Protein AF-A0A1Y5PCB4-F1 (afdb_monomer_lite)

pLDDT: mean 72.16, std 19.21, range [45.09, 93.19]

Secondary structure (DSSP, 8-state):
-EEEEE-SSEEETTEEE-S--SSPEEE-HHHHHHHHHTTSEEESS---S-SSTTTTTTTTS------------------------

Radius of gyration: 31.52 Å; chains: 1; bounding box: 84×19×68 Å

Sequence (85 aa):
MGWYNVVKPCVVGQLHYARPTEQPITVDDEVAAPLVEDGSLTPYPAQTATADALVELVNADLVTPEPEQADKPVPHPRGRRRAEG

Organism: NCBI:txid171292

Structure (mmCIF, N/CA/C/O backbone):
data_AF-A0A1Y5PCB4-F1
#
_entry.id   AF-A0A1Y5PCB4-F1
#
loop_
_atom_site.group_PDB
_atom_site.id
_atom_site.type_symbol
_atom_site.label_atom_id
_atom_site.label_alt_id
_atom_site.label_comp_id
_atom_site.label_asym_id
_atom_site.label_entity_id
_atom_site.label_seq_id
_atom_site.pdbx_PDB_ins_code
_atom_site.Cartn_x
_atom_site.Cartn_y
_atom_site.Cartn_z
_atom_site.occupancy
_atom_site.B_iso_or_equiv
_atom_site.auth_seq_id
_atom_site.auth_comp_id
_atom_site.auth_asym_id
_atom_site.auth_atom_id
_atom_site.pdbx_PDB_model_num
ATOM 1 N N . MET A 1 1 ? 3.139 7.096 8.290 1.00 85.12 1 MET A N 1
ATOM 2 C CA . MET A 1 1 ? 1.934 7.456 7.508 1.00 85.12 1 MET A CA 1
ATOM 3 C C . MET A 1 1 ? 2.296 7.766 6.054 1.00 85.12 1 MET A C 1
ATOM 5 O O . MET A 1 1 ? 2.897 8.805 5.792 1.00 85.12 1 MET A O 1
ATOM 9 N N . GLY A 1 2 ? 1.880 6.902 5.123 1.00 90.25 2 GLY A N 1
ATOM 10 C CA . GLY A 1 2 ? 2.066 7.014 3.672 1.00 90.25 2 GLY A CA 1
ATOM 11 C C . GLY A 1 2 ? 0.760 6.822 2.887 1.00 90.25 2 GLY A C 1
ATOM 12 O O . GLY A 1 2 ? -0.288 6.512 3.458 1.00 90.25 2 GLY A O 1
ATOM 13 N N . TRP A 1 3 ? 0.812 7.038 1.571 1.00 93.12 3 TRP A N 1
ATOM 14 C CA . TRP A 1 3 ? -0.327 6.843 0.668 1.00 93.12 3 TRP A CA 1
ATOM 15 C C . TRP A 1 3 ? -0.230 5.486 -0.018 1.00 93.12 3 TRP A C 1
ATOM 17 O O . TRP A 1 3 ? 0.812 5.155 -0.575 1.00 93.12 3 TRP A O 1
ATOM 27 N N . TYR A 1 4 ? -1.318 4.721 -0.008 1.00 92.62 4 TYR A N 1
ATOM 28 C CA . TYR A 1 4 ? -1.357 3.365 -0.544 1.00 92.62 4 TYR A CA 1
ATOM 29 C C . TYR A 1 4 ? -2.638 3.118 -1.338 1.00 92.62 4 TYR A C 1
ATOM 31 O O . TYR A 1 4 ? -3.692 3.659 -1.023 1.00 92.62 4 TYR A O 1
ATOM 39 N N . ASN A 1 5 ? -2.560 2.268 -2.355 1.00 92.81 5 ASN A N 1
ATOM 40 C CA . ASN A 1 5 ? -3.706 1.769 -3.100 1.00 92.81 5 ASN A CA 1
ATOM 41 C C . ASN A 1 5 ? -3.993 0.326 -2.707 1.00 92.81 5 ASN A C 1
ATOM 43 O O . ASN A 1 5 ? -3.091 -0.517 -2.700 1.00 92.81 5 ASN A O 1
ATOM 47 N N . VAL A 1 6 ? -5.262 0.036 -2.434 1.00 92.50 6 VAL A N 1
ATOM 48 C CA . VAL A 1 6 ? -5.732 -1.329 -2.210 1.00 92.50 6 VAL A CA 1
ATOM 49 C C . VAL A 1 6 ? -5.906 -2.010 -3.558 1.00 92.50 6 VAL A C 1
ATOM 51 O O . VAL A 1 6 ? -6.665 -1.530 -4.397 1.00 92.50 6 VAL A O 1
ATOM 54 N N . VAL A 1 7 ? -5.213 -3.129 -3.761 1.00 91.06 7 VAL A N 1
ATOM 55 C CA . VAL A 1 7 ? -5.262 -3.902 -5.016 1.00 91.06 7 VAL A CA 1
ATOM 56 C C . VAL A 1 7 ? -6.090 -5.172 -4.848 1.00 91.06 7 VAL A C 1
ATOM 58 O O . VAL A 1 7 ? -6.780 -5.594 -5.775 1.00 91.06 7 VAL A O 1
ATOM 61 N N . LYS A 1 8 ? -6.063 -5.769 -3.654 1.00 91.12 8 LYS A N 1
ATOM 62 C CA . LYS A 1 8 ? -6.834 -6.966 -3.305 1.00 91.12 8 LYS A CA 1
ATOM 63 C C . LYS A 1 8 ? -7.702 -6.704 -2.077 1.00 91.12 8 LYS A C 1
ATOM 65 O O . LYS A 1 8 ? -7.382 -5.808 -1.302 1.00 91.12 8 LYS A O 1
ATOM 70 N N . PRO A 1 9 ? -8.773 -7.488 -1.870 1.00 91.94 9 PRO A N 1
ATOM 71 C CA . PRO A 1 9 ? -9.558 -7.392 -0.653 1.00 91.94 9 PRO A CA 1
ATOM 72 C C . PRO A 1 9 ? -8.691 -7.646 0.586 1.00 91.94 9 PRO A C 1
ATOM 74 O O . PRO A 1 9 ? -8.117 -8.725 0.720 1.00 91.94 9 PRO A O 1
ATOM 77 N N . CYS A 1 10 ? -8.580 -6.664 1.476 1.00 89.50 10 CYS A N 1
ATOM 78 C CA . CYS A 1 10 ? -7.742 -6.750 2.668 1.00 89.50 10 CYS A CA 1
ATOM 79 C C . CYS A 1 10 ? -8.298 -5.892 3.809 1.00 89.50 10 CYS A C 1
ATOM 81 O O . CYS A 1 10 ? -9.181 -5.049 3.623 1.00 89.50 10 CYS A O 1
ATOM 83 N N . VAL A 1 11 ? -7.794 -6.121 5.019 1.00 91.75 11 VAL A N 1
ATOM 84 C CA . VAL A 1 11 ? -8.124 -5.310 6.193 1.00 91.75 11 VAL A CA 1
ATOM 85 C C . VAL A 1 11 ? -6.930 -4.425 6.511 1.00 91.75 11 VAL A C 1
ATOM 87 O O . VAL A 1 11 ? -5.831 -4.923 6.734 1.00 91.75 11 VAL A O 1
ATOM 90 N N . VAL A 1 12 ? -7.153 -3.114 6.549 1.00 89.31 12 VAL A N 1
ATOM 91 C CA . VAL A 1 12 ? -6.135 -2.126 6.905 1.00 89.31 12 VAL A CA 1
ATOM 92 C C . VAL A 1 12 ? -6.524 -1.503 8.239 1.00 89.31 12 VAL A C 1
ATOM 94 O O . VAL A 1 12 ? -7.511 -0.768 8.335 1.00 89.31 12 VAL A O 1
ATOM 97 N N . GLY A 1 13 ? -5.770 -1.820 9.292 1.00 86.38 13 GLY A N 1
ATOM 98 C CA . GLY A 1 13 ? -6.122 -1.428 10.656 1.00 86.38 13 GLY A CA 1
ATOM 99 C C . GLY A 1 13 ? -7.478 -2.012 11.070 1.00 86.38 13 GLY A C 1
ATOM 100 O O . GLY A 1 13 ? -7.579 -3.199 11.358 1.00 86.38 13 GLY A O 1
ATOM 101 N N . GLN A 1 14 ? -8.523 -1.179 11.093 1.00 86.62 14 GLN A N 1
ATOM 102 C CA . GLN A 1 14 ? -9.901 -1.579 11.434 1.00 86.62 14 GLN A CA 1
ATOM 103 C C . GLN A 1 14 ? -10.873 -1.508 10.243 1.00 86.62 14 GLN A C 1
ATOM 105 O O . GLN A 1 14 ? -12.063 -1.780 10.397 1.00 86.62 14 GLN A O 1
ATOM 110 N N . LEU A 1 15 ? -10.393 -1.121 9.059 1.00 88.81 15 LEU A N 1
ATOM 111 C CA . LEU A 1 15 ? -11.220 -0.955 7.867 1.00 88.81 15 LEU A CA 1
ATOM 112 C C . LEU A 1 15 ? -11.059 -2.160 6.944 1.00 88.81 15 LEU A C 1
ATOM 114 O O . LEU A 1 15 ? -9.948 -2.504 6.549 1.00 88.81 15 LEU A O 1
ATOM 118 N N . HIS A 1 16 ? -12.176 -2.786 6.579 1.00 93.19 16 HIS A N 1
ATOM 119 C CA . HIS A 1 16 ? -12.202 -3.881 5.616 1.00 93.19 16 HIS A CA 1
ATOM 120 C C . HIS A 1 16 ? -12.490 -3.343 4.214 1.00 93.19 16 HIS A C 1
ATOM 122 O O . HIS A 1 16 ? -13.587 -2.859 3.929 1.00 93.19 16 HIS A O 1
ATOM 128 N N . TYR A 1 17 ? -11.507 -3.464 3.329 1.00 90.06 17 TYR A N 1
ATOM 129 C CA . TYR A 1 17 ? -11.635 -3.125 1.923 1.00 90.06 17 TYR A CA 1
ATOM 130 C C . TYR A 1 17 ? -11.973 -4.389 1.146 1.00 90.06 17 TYR A C 1
ATOM 132 O O . TYR A 1 17 ? -11.125 -5.245 0.938 1.00 90.06 17 TYR A O 1
ATOM 140 N N . ALA A 1 18 ? -13.224 -4.516 0.709 1.00 90.62 18 ALA A N 1
ATOM 141 C CA . ALA A 1 18 ? -13.671 -5.657 -0.095 1.00 90.62 18 ALA A CA 1
ATOM 142 C C . ALA A 1 18 ? -13.390 -5.487 -1.601 1.00 90.62 18 ALA A C 1
ATOM 144 O O . ALA A 1 18 ? -13.618 -6.404 -2.389 1.00 90.62 18 ALA A O 1
ATOM 145 N N . ARG A 1 19 ? -12.964 -4.291 -2.020 1.00 88.69 19 ARG A N 1
ATOM 146 C CA . ARG A 1 19 ? -12.706 -3.921 -3.414 1.00 88.69 19 ARG A CA 1
ATOM 147 C C . ARG A 1 19 ? -11.465 -3.032 -3.503 1.00 88.69 19 ARG A C 1
ATOM 149 O O . ARG A 1 19 ? -11.169 -2.346 -2.522 1.00 88.69 19 ARG A O 1
ATOM 156 N N . PRO A 1 20 ? -10.791 -3.008 -4.666 1.00 87.88 20 PRO A N 1
ATOM 157 C CA . PRO A 1 20 ? -9.727 -2.051 -4.925 1.00 87.88 20 PRO A CA 1
ATOM 158 C C . PRO A 1 20 ? -10.224 -0.616 -4.753 1.00 87.88 20 PRO A C 1
ATOM 160 O O . PRO A 1 20 ? -11.367 -0.309 -5.107 1.00 87.88 20 PRO A O 1
ATOM 163 N N . THR A 1 21 ? -9.382 0.258 -4.210 1.00 85.12 21 THR A N 1
ATOM 164 C CA . THR A 1 21 ? -9.727 1.671 -4.033 1.00 85.12 21 THR A CA 1
ATOM 165 C C . THR A 1 21 ? -9.436 2.452 -5.313 1.00 85.12 21 THR A C 1
ATOM 167 O O . THR A 1 21 ? -8.375 2.304 -5.910 1.00 85.12 21 THR A O 1
ATOM 170 N N . GLU A 1 22 ? -10.366 3.314 -5.737 1.00 86.12 22 GLU A N 1
ATOM 171 C CA . GLU A 1 22 ? -10.154 4.218 -6.886 1.00 86.12 22 GLU A CA 1
ATOM 172 C C . GLU A 1 22 ? -9.258 5.416 -6.531 1.00 86.12 22 GLU A C 1
ATOM 174 O O . GLU A 1 22 ? -8.707 6.075 -7.411 1.00 86.12 22 GLU A O 1
ATOM 179 N N . GLN A 1 23 ? -9.122 5.703 -5.235 1.00 88.62 23 GLN A N 1
ATOM 180 C CA . GLN A 1 23 ? -8.286 6.769 -4.694 1.00 88.62 23 GLN A CA 1
ATOM 181 C C . GLN A 1 23 ? -7.324 6.198 -3.644 1.00 88.62 23 GLN A C 1
ATOM 183 O O . GLN A 1 23 ? -7.686 5.246 -2.942 1.00 88.62 23 GLN A O 1
ATOM 188 N N . PRO A 1 24 ? -6.116 6.769 -3.515 1.00 90.75 2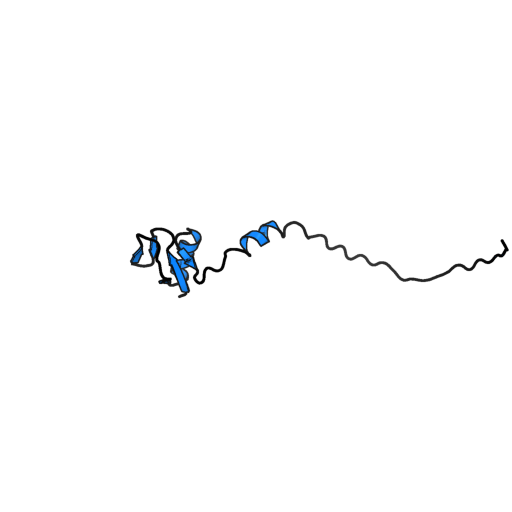4 PRO A N 1
ATOM 189 C CA . PRO A 1 24 ? -5.157 6.337 -2.513 1.00 90.75 24 PRO A CA 1
ATOM 190 C C . PRO A 1 24 ? -5.661 6.639 -1.100 1.00 90.75 24 PRO A C 1
ATOM 192 O O . PRO A 1 24 ? -6.241 7.693 -0.832 1.00 90.75 24 PRO A O 1
ATOM 195 N N . ILE A 1 25 ? -5.401 5.710 -0.187 1.00 91.31 25 ILE A N 1
ATOM 196 C CA . ILE A 1 25 ? -5.726 5.813 1.234 1.00 91.31 25 ILE A CA 1
ATOM 197 C C . ILE A 1 25 ? -4.479 6.172 2.039 1.00 91.31 25 ILE A C 1
ATOM 199 O O . ILE A 1 25 ? -3.369 5.753 1.709 1.00 91.31 25 ILE A O 1
ATOM 203 N N . THR A 1 26 ? -4.656 6.942 3.110 1.00 93.06 26 THR A N 1
ATOM 204 C CA . THR A 1 26 ? -3.579 7.218 4.065 1.00 93.06 26 THR A CA 1
ATOM 205 C C . THR A 1 26 ? -3.530 6.108 5.104 1.00 93.06 26 THR A C 1
ATOM 207 O O . THR A 1 26 ? -4.524 5.848 5.784 1.00 93.06 26 THR A O 1
ATOM 210 N N . VAL A 1 27 ? -2.381 5.455 5.232 1.00 90.69 27 VAL A N 1
ATOM 211 C CA . VAL A 1 27 ? -2.165 4.324 6.142 1.00 90.69 27 VAL A CA 1
ATOM 212 C C . VAL A 1 27 ? -0.823 4.504 6.832 1.00 90.69 27 VAL A C 1
ATOM 214 O O . VAL A 1 27 ? 0.086 5.113 6.270 1.00 90.69 27 VAL A O 1
ATOM 217 N N . ASP A 1 28 ? -0.679 3.999 8.052 1.00 92.12 28 ASP A N 1
ATOM 218 C CA . ASP A 1 28 ? 0.633 3.981 8.686 1.00 92.12 28 ASP A CA 1
ATOM 219 C C . ASP A 1 28 ? 1.571 2.960 8.032 1.00 92.12 28 ASP A C 1
ATOM 221 O O . ASP A 1 28 ? 1.135 1.876 7.649 1.00 92.12 28 ASP A O 1
ATOM 225 N N . ASP A 1 29 ? 2.852 3.302 7.902 1.00 88.62 29 ASP A N 1
ATOM 226 C CA . ASP A 1 29 ? 3.822 2.474 7.180 1.00 88.62 29 ASP A CA 1
ATOM 227 C C . ASP A 1 29 ? 4.064 1.137 7.892 1.00 88.62 29 ASP A C 1
ATOM 229 O O . ASP A 1 29 ? 4.183 0.113 7.226 1.00 88.62 29 ASP A O 1
ATOM 233 N N . GLU A 1 30 ? 4.001 1.109 9.227 1.00 91.00 30 GLU A N 1
ATOM 234 C CA . GLU A 1 30 ? 4.130 -0.123 10.020 1.00 91.00 30 GLU A CA 1
ATOM 235 C C . GLU A 1 30 ? 2.962 -1.094 9.765 1.00 91.00 30 GLU A C 1
ATOM 237 O O . GLU A 1 30 ? 3.122 -2.312 9.799 1.00 91.00 30 GLU A O 1
ATOM 242 N N . VAL A 1 31 ? 1.767 -0.560 9.486 1.00 90.62 31 VAL A N 1
ATOM 243 C CA . VAL A 1 31 ? 0.573 -1.357 9.149 1.00 90.62 31 VAL A CA 1
ATOM 244 C C . VAL A 1 31 ? 0.581 -1.749 7.671 1.00 90.62 31 VAL A C 1
ATOM 246 O O . VAL A 1 31 ? 0.117 -2.831 7.313 1.00 90.62 31 VAL A O 1
ATOM 249 N N . ALA A 1 32 ? 1.087 -0.871 6.805 1.00 90.12 32 ALA A N 1
ATOM 250 C CA . ALA A 1 32 ? 1.119 -1.089 5.368 1.00 90.12 32 ALA A CA 1
ATOM 251 C C . ALA A 1 32 ? 2.211 -2.081 4.945 1.00 90.12 32 ALA A C 1
ATOM 253 O O . ALA A 1 32 ? 1.961 -2.858 4.029 1.00 90.12 32 ALA A O 1
ATOM 254 N N . ALA A 1 33 ? 3.369 -2.106 5.613 1.00 89.50 33 ALA A N 1
ATOM 255 C CA . ALA A 1 33 ? 4.508 -2.965 5.279 1.00 89.50 33 ALA A CA 1
ATOM 256 C C . ALA A 1 33 ? 4.129 -4.441 5.022 1.00 89.50 33 ALA A C 1
ATOM 258 O O . ALA A 1 33 ? 4.313 -4.896 3.890 1.00 89.50 33 ALA A O 1
ATOM 259 N N . PRO A 1 34 ? 3.490 -5.169 5.963 1.00 91.00 34 PRO A N 1
ATOM 260 C CA . PRO A 1 34 ? 3.128 -6.570 5.731 1.00 91.00 34 PRO A CA 1
ATOM 261 C C . PRO A 1 34 ? 2.086 -6.749 4.614 1.00 91.00 34 PRO A C 1
ATOM 263 O O . PRO A 1 34 ? 2.062 -7.772 3.934 1.00 91.00 34 PRO A O 1
ATOM 266 N N . LEU A 1 35 ? 1.217 -5.758 4.393 1.00 91.00 35 LEU A N 1
ATOM 267 C CA . LEU A 1 35 ? 0.198 -5.798 3.340 1.00 91.00 35 LEU A CA 1
ATOM 268 C C . LEU A 1 35 ? 0.778 -5.497 1.953 1.00 91.00 35 LEU A C 1
ATOM 270 O O . LEU A 1 35 ? 0.233 -5.954 0.947 1.00 91.00 35 LEU A O 1
ATOM 274 N N . VAL A 1 36 ? 1.849 -4.707 1.890 1.00 91.00 36 VAL A N 1
ATOM 275 C CA . VAL A 1 36 ? 2.610 -4.454 0.664 1.00 91.00 36 VAL A CA 1
ATOM 276 C C . VAL A 1 36 ? 3.426 -5.692 0.295 1.00 91.00 36 VAL A C 1
ATOM 278 O O . VAL A 1 36 ? 3.409 -6.082 -0.870 1.00 91.00 36 VAL A O 1
ATOM 281 N N . GLU A 1 37 ? 4.053 -6.361 1.267 1.00 88.88 37 GLU A N 1
ATOM 282 C CA . GLU A 1 37 ? 4.762 -7.635 1.050 1.00 88.88 37 GLU A CA 1
ATOM 283 C C . GLU A 1 37 ? 3.826 -8.755 0.562 1.00 88.88 37 GLU A C 1
ATOM 285 O O . GLU A 1 37 ? 4.169 -9.497 -0.356 1.00 88.88 37 GLU A O 1
ATOM 290 N N . ASP A 1 38 ? 2.607 -8.834 1.103 1.00 89.19 38 ASP A N 1
ATOM 291 C CA . ASP A 1 38 ? 1.550 -9.748 0.632 1.00 89.19 38 ASP A CA 1
ATOM 292 C C . ASP A 1 38 ? 0.999 -9.372 -0.771 1.00 89.19 38 ASP A C 1
ATOM 294 O O . ASP A 1 38 ? 0.337 -10.157 -1.466 1.00 89.19 38 ASP A O 1
ATOM 298 N N . GLY A 1 39 ? 1.274 -8.147 -1.229 1.00 90.00 39 GLY A N 1
ATOM 299 C CA . GLY A 1 39 ? 0.756 -7.600 -2.483 1.00 90.00 39 GLY A CA 1
ATOM 300 C C . GLY A 1 39 ? -0.739 -7.271 -2.428 1.00 90.00 39 GLY A C 1
ATOM 301 O O . GLY A 1 39 ? -1.422 -7.291 -3.457 1.00 90.00 39 GLY A O 1
ATOM 302 N N . SER A 1 40 ? -1.262 -7.019 -1.228 1.00 91.50 40 SER A N 1
ATOM 303 C CA . SER A 1 40 ? -2.618 -6.521 -0.984 1.00 91.50 40 SER A CA 1
ATOM 304 C C . SER A 1 40 ? -2.698 -4.991 -1.085 1.00 91.50 40 SER A C 1
ATOM 306 O O . SER A 1 40 ? -3.703 -4.455 -1.567 1.00 91.50 40 SER A O 1
ATOM 308 N N . LEU A 1 41 ? -1.628 -4.292 -0.690 1.00 92.38 41 LEU A N 1
ATOM 309 C CA . LEU A 1 41 ? -1.438 -2.850 -0.869 1.00 92.38 41 LEU A CA 1
ATOM 310 C C . LEU A 1 41 ? -0.303 -2.554 -1.856 1.00 92.38 41 LEU A C 1
ATOM 312 O O . LEU A 1 41 ? 0.627 -3.337 -2.017 1.00 92.38 41 LEU A O 1
ATOM 316 N N . THR A 1 42 ? -0.357 -1.379 -2.483 1.00 91.81 42 THR A N 1
ATOM 317 C CA . THR A 1 42 ? 0.742 -0.820 -3.286 1.00 91.81 42 THR A CA 1
ATOM 318 C C . THR A 1 42 ? 0.996 0.640 -2.906 1.00 91.81 42 THR A C 1
ATOM 320 O O . THR A 1 42 ? 0.030 1.372 -2.698 1.00 91.81 42 THR A O 1
ATOM 323 N N . PRO A 1 43 ? 2.254 1.095 -2.789 1.00 91.00 43 PRO A N 1
ATOM 324 C CA . PRO A 1 43 ? 2.561 2.486 -2.450 1.00 91.00 43 PRO A CA 1
ATOM 325 C C . PRO A 1 43 ? 2.113 3.462 -3.552 1.00 91.00 43 PRO A C 1
ATOM 327 O O . PRO A 1 43 ? 2.172 3.142 -4.741 1.00 91.00 43 PRO A O 1
ATOM 330 N N . TYR A 1 44 ? 1.666 4.657 -3.152 1.00 87.94 44 TYR A N 1
ATOM 331 C CA . TYR A 1 44 ? 1.235 5.750 -4.027 1.00 87.94 44 TYR A CA 1
ATOM 332 C C . TYR A 1 44 ? 2.108 7.018 -3.844 1.00 87.94 44 TYR A C 1
ATOM 334 O O . TYR A 1 44 ? 2.367 7.402 -2.702 1.00 87.94 44 TYR A O 1
ATOM 342 N N . PRO A 1 45 ? 2.521 7.731 -4.919 1.00 80.75 45 PRO A N 1
ATOM 343 C CA . PRO A 1 45 ? 2.344 7.379 -6.331 1.00 80.75 45 PRO A CA 1
ATOM 344 C C . PRO A 1 45 ? 2.942 6.006 -6.598 1.00 80.75 45 PRO A C 1
ATOM 346 O O . PRO A 1 45 ? 3.861 5.616 -5.881 1.00 80.75 45 PRO A O 1
ATOM 349 N N . ALA A 1 46 ? 2.375 5.267 -7.559 1.00 65.81 46 ALA A N 1
ATOM 350 C CA . ALA A 1 46 ? 2.891 3.963 -7.951 1.00 65.81 46 ALA A CA 1
ATOM 351 C C . ALA A 1 46 ? 4.334 4.167 -8.412 1.00 65.81 46 ALA A C 1
ATOM 353 O O . ALA A 1 46 ? 4.591 4.467 -9.576 1.00 65.81 46 ALA A O 1
ATOM 354 N N . GLN A 1 47 ? 5.271 4.095 -7.466 1.00 58.97 47 GLN A N 1
ATOM 355 C CA . GLN A 1 47 ? 6.679 3.976 -7.746 1.00 58.97 47 GLN A CA 1
ATOM 356 C C . GLN A 1 47 ? 6.741 2.631 -8.428 1.00 58.97 47 GLN A C 1
ATOM 358 O O . GLN A 1 47 ? 6.620 1.590 -7.784 1.00 58.97 47 GLN A O 1
ATOM 363 N N . THR A 1 48 ? 6.752 2.683 -9.758 1.00 49.12 48 THR A N 1
ATOM 364 C CA . THR A 1 48 ? 7.008 1.552 -10.628 1.00 49.12 48 THR A CA 1
ATOM 365 C C . THR A 1 48 ? 8.077 0.730 -9.940 1.00 49.12 48 THR A C 1
ATOM 367 O O . THR A 1 48 ? 9.180 1.232 -9.722 1.00 49.12 48 THR A O 1
ATOM 370 N N . ALA A 1 49 ? 7.705 -0.479 -9.514 1.00 51.34 49 ALA A N 1
ATOM 371 C CA . ALA A 1 49 ? 8.586 -1.471 -8.917 1.00 51.34 49 ALA A CA 1
ATOM 372 C C . ALA A 1 49 ? 9.585 -1.959 -9.984 1.00 51.34 49 ALA A C 1
ATOM 374 O O . ALA A 1 49 ? 9.606 -3.112 -10.392 1.00 51.34 49 ALA A O 1
ATOM 375 N N . THR A 1 50 ? 10.375 -1.025 -10.495 1.00 48.25 50 THR A N 1
ATOM 376 C CA . THR A 1 50 ? 11.433 -1.164 -11.480 1.00 48.25 50 THR A CA 1
ATOM 377 C C . THR A 1 50 ? 12.598 -0.366 -10.933 1.00 48.25 50 THR A C 1
ATOM 379 O O . THR A 1 50 ? 12.755 0.804 -11.266 1.00 48.25 50 THR A O 1
ATOM 382 N N . ALA A 1 51 ? 13.370 -0.995 -10.051 1.00 48.62 51 ALA A N 1
ATOM 383 C CA . ALA A 1 51 ? 14.821 -0.827 -10.026 1.00 48.62 51 ALA A CA 1
ATOM 384 C C . ALA A 1 51 ? 15.484 -1.789 -9.037 1.00 48.62 51 ALA A C 1
ATOM 386 O O . ALA A 1 51 ? 16.530 -2.310 -9.376 1.00 48.62 51 ALA A O 1
ATOM 387 N N . ASP A 1 52 ? 14.903 -2.082 -7.870 1.00 46.03 52 ASP A N 1
ATOM 388 C CA . ASP A 1 52 ? 15.721 -2.692 -6.805 1.00 46.03 52 ASP A CA 1
ATOM 389 C C . ASP A 1 52 ? 15.755 -4.233 -6.811 1.00 46.03 52 ASP A C 1
ATOM 391 O O . ASP A 1 52 ? 16.801 -4.830 -6.589 1.00 46.03 52 ASP A O 1
ATOM 395 N N . ALA A 1 53 ? 14.673 -4.911 -7.216 1.00 47.59 53 ALA A N 1
ATOM 396 C CA . ALA A 1 53 ? 14.657 -6.382 -7.299 1.00 47.59 53 ALA A CA 1
ATOM 397 C C . ALA A 1 53 ? 15.351 -6.964 -8.554 1.00 47.59 53 ALA A C 1
ATOM 399 O O . ALA A 1 53 ? 15.502 -8.178 -8.670 1.00 47.59 53 ALA A O 1
ATOM 400 N N . LEU A 1 54 ? 15.779 -6.123 -9.506 1.00 50.19 54 LEU A N 1
ATOM 401 C CA . LEU A 1 54 ? 16.610 -6.548 -10.646 1.00 50.19 54 LEU A CA 1
ATOM 402 C C . LEU A 1 54 ? 18.100 -6.231 -10.454 1.00 50.19 54 LEU A C 1
ATOM 404 O O . LEU A 1 54 ? 18.922 -6.727 -11.222 1.00 50.19 54 LEU A O 1
ATOM 408 N N . VAL A 1 55 ? 18.474 -5.455 -9.432 1.00 49.09 55 VAL A N 1
ATOM 409 C CA . VAL A 1 55 ? 19.885 -5.144 -9.146 1.00 49.09 55 VAL A CA 1
ATOM 410 C C . VAL A 1 55 ? 20.581 -6.309 -8.427 1.00 49.09 55 VAL A C 1
ATOM 412 O O . VAL A 1 55 ? 21.793 -6.471 -8.566 1.00 49.09 55 VAL A O 1
ATOM 415 N N . GLU A 1 56 ? 19.843 -7.201 -7.758 1.00 46.41 56 GLU A N 1
ATOM 416 C CA . GLU A 1 56 ? 20.448 -8.357 -7.076 1.00 46.41 56 GLU A CA 1
ATOM 417 C C . GLU A 1 56 ? 20.839 -9.513 -8.022 1.00 46.41 56 GLU A C 1
ATOM 419 O O . GLU A 1 56 ? 21.759 -10.265 -7.716 1.00 46.41 56 GLU A O 1
ATOM 424 N N . LEU A 1 57 ? 20.237 -9.623 -9.218 1.00 50.03 57 LEU A N 1
A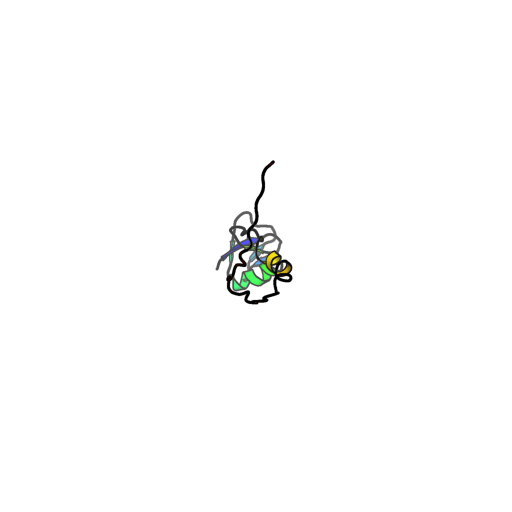TOM 425 C CA . LEU A 1 57 ? 20.655 -10.608 -10.238 1.00 50.03 57 LEU A CA 1
ATOM 426 C C . LEU A 1 57 ? 21.718 -10.090 -11.222 1.00 50.03 57 LEU A C 1
ATOM 428 O O . LEU A 1 57 ? 22.289 -10.888 -11.962 1.00 50.03 57 LEU A O 1
ATOM 432 N N . VAL A 1 58 ? 22.007 -8.785 -11.240 1.00 50.94 58 VAL A N 1
ATOM 433 C CA . VAL A 1 58 ? 23.015 -8.182 -12.141 1.00 50.94 58 VAL A CA 1
ATOM 434 C C . VAL A 1 58 ? 24.360 -7.928 -11.441 1.00 50.94 58 VAL A C 1
ATOM 436 O O . VAL A 1 58 ? 25.373 -7.761 -12.112 1.00 50.94 58 VAL A O 1
ATOM 439 N N . ASN A 1 59 ? 24.426 -7.974 -10.107 1.00 50.06 59 ASN A N 1
ATOM 440 C CA . ASN A 1 59 ? 25.668 -7.722 -9.358 1.00 50.06 59 ASN A CA 1
ATOM 441 C C . ASN A 1 59 ? 26.505 -8.974 -9.032 1.00 50.06 59 ASN A C 1
ATOM 443 O O . ASN A 1 59 ? 27.499 -8.871 -8.315 1.00 50.06 59 ASN A O 1
ATOM 447 N N . ALA A 1 60 ? 26.153 -10.148 -9.560 1.00 47.69 60 ALA A N 1
ATOM 448 C CA . ALA A 1 60 ? 26.935 -11.371 -9.360 1.00 47.69 60 ALA A CA 1
ATOM 449 C C . ALA A 1 60 ? 28.080 -11.570 -10.376 1.00 47.69 60 ALA A C 1
ATOM 451 O O . ALA A 1 60 ? 28.735 -12.607 -10.322 1.00 47.69 60 ALA A O 1
ATOM 452 N N . ASP A 1 61 ? 28.341 -10.620 -11.285 1.00 49.09 61 ASP A N 1
ATOM 453 C CA . ASP A 1 61 ? 29.336 -10.813 -12.357 1.00 49.09 61 ASP A CA 1
ATOM 454 C C . ASP A 1 61 ? 30.240 -9.598 -12.619 1.00 49.09 61 ASP A C 1
ATOM 456 O O . ASP A 1 61 ? 30.589 -9.319 -13.753 1.00 49.09 61 ASP A O 1
ATOM 460 N N . LEU A 1 62 ? 30.652 -8.839 -11.598 1.00 55.44 62 LEU A N 1
ATOM 461 C CA . LEU A 1 62 ? 31.776 -7.895 -11.747 1.00 55.44 62 LEU A CA 1
ATOM 462 C C . LEU A 1 62 ? 32.629 -7.822 -10.471 1.00 55.44 62 LEU A C 1
ATOM 464 O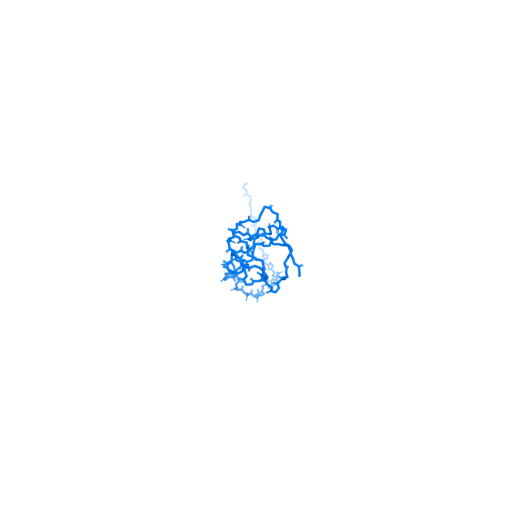 O . LEU A 1 62 ? 32.824 -6.766 -9.877 1.00 55.44 62 LEU A O 1
ATOM 468 N N . VAL A 1 63 ? 33.188 -8.963 -10.064 1.00 53.03 63 VAL A N 1
ATOM 469 C CA . VAL A 1 63 ? 34.392 -8.998 -9.222 1.00 53.03 63 VAL A CA 1
ATOM 470 C C . VAL A 1 63 ? 35.491 -9.713 -9.995 1.00 53.03 63 VAL A C 1
ATOM 472 O O . VAL A 1 63 ? 35.579 -10.934 -10.028 1.00 53.03 63 VAL A O 1
ATOM 475 N N . THR A 1 64 ? 36.370 -8.926 -10.604 1.00 53.59 64 THR A N 1
ATOM 476 C CA . THR A 1 64 ? 37.806 -9.224 -10.618 1.00 53.59 64 THR A CA 1
ATOM 477 C C . THR A 1 64 ? 38.551 -7.890 -10.574 1.00 53.59 64 THR A C 1
ATOM 479 O O . THR A 1 64 ? 38.663 -7.214 -11.595 1.00 53.59 64 THR A O 1
ATOM 482 N N . PRO A 1 65 ? 39.023 -7.450 -9.396 1.00 52.19 65 PRO A N 1
ATOM 483 C CA . PRO A 1 65 ? 40.027 -6.406 -9.308 1.00 52.19 65 PRO A CA 1
ATOM 484 C C . PRO A 1 65 ? 41.416 -7.043 -9.459 1.00 52.19 65 PRO A C 1
ATOM 486 O O . PRO A 1 65 ? 41.917 -7.645 -8.514 1.00 52.19 65 PRO A O 1
ATOM 489 N N . GLU A 1 66 ? 42.063 -6.880 -10.612 1.00 50.91 66 GLU A N 1
ATOM 490 C CA . GLU A 1 66 ? 43.523 -7.023 -10.709 1.00 50.91 66 GLU A CA 1
ATOM 491 C C . GLU A 1 66 ? 44.145 -5.653 -11.013 1.00 50.91 66 GLU A C 1
ATOM 493 O O . GLU A 1 66 ? 44.015 -5.139 -12.127 1.00 50.91 66 GLU A O 1
ATOM 498 N N . PRO A 1 67 ? 44.791 -5.010 -10.022 1.00 58.56 67 PRO A N 1
ATOM 499 C CA . PRO A 1 67 ? 45.659 -3.875 -10.255 1.00 58.56 67 PRO A CA 1
ATOM 500 C C . PRO A 1 67 ? 47.068 -4.403 -10.534 1.00 58.56 67 PRO A C 1
ATOM 502 O O . PRO A 1 67 ? 47.777 -4.757 -9.596 1.00 58.56 67 PRO A O 1
ATOM 505 N N . GLU A 1 68 ? 47.513 -4.420 -11.791 1.00 51.94 68 GLU A N 1
ATOM 506 C CA . GLU A 1 68 ? 48.927 -4.684 -12.069 1.00 51.94 68 GLU A CA 1
ATOM 507 C C . GLU A 1 68 ? 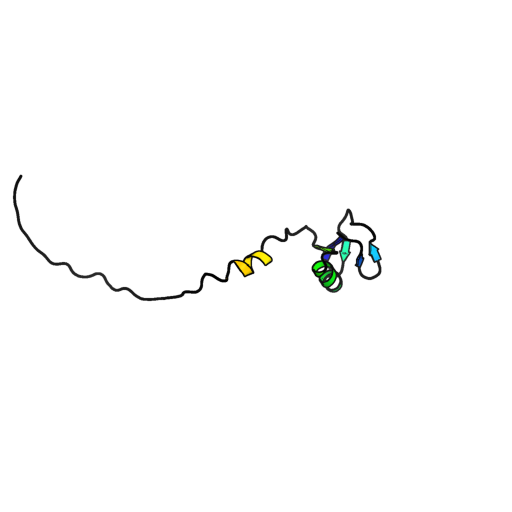49.542 -3.637 -13.002 1.00 51.94 68 GLU A C 1
ATOM 509 O O . GLU A 1 68 ? 49.041 -3.301 -14.074 1.00 51.94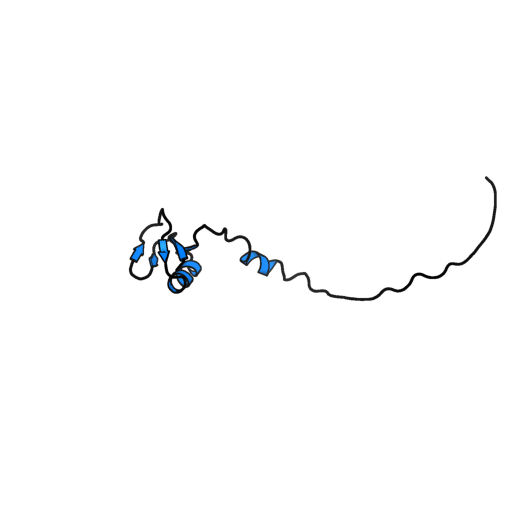 68 GLU A O 1
ATOM 514 N N . GLN A 1 69 ? 50.617 -3.045 -12.488 1.00 59.53 69 GLN A N 1
ATOM 515 C CA . GLN A 1 69 ? 51.406 -1.981 -13.081 1.00 59.53 69 GLN A CA 1
ATOM 516 C C . GLN A 1 69 ? 52.111 -2.458 -14.360 1.00 59.53 69 GLN A C 1
ATOM 518 O O . GLN A 1 69 ? 52.778 -3.486 -14.349 1.00 59.53 69 GLN A O 1
ATOM 523 N N . ALA A 1 70 ? 52.096 -1.643 -15.413 1.00 50.41 70 ALA A N 1
ATOM 524 C CA . ALA A 1 70 ? 53.081 -1.706 -16.495 1.00 50.41 70 ALA A CA 1
ATOM 525 C C . ALA A 1 70 ? 53.490 -0.259 -16.812 1.00 50.41 70 ALA A C 1
ATOM 527 O O . ALA A 1 70 ? 52.690 0.531 -17.300 1.00 50.41 70 ALA A O 1
ATOM 528 N N . ASP A 1 71 ? 54.555 0.241 -16.194 1.00 56.78 71 ASP A N 1
ATOM 529 C CA . ASP A 1 71 ? 55.959 0.130 -16.620 1.00 56.78 71 ASP A CA 1
ATOM 530 C C . ASP A 1 71 ? 56.312 1.112 -17.759 1.00 56.78 71 ASP A C 1
ATOM 532 O O . ASP A 1 71 ? 55.515 1.445 -18.630 1.00 56.78 71 ASP A O 1
ATOM 536 N N . LYS A 1 72 ? 57.483 1.727 -17.628 1.00 57.09 72 LYS A N 1
ATOM 537 C CA . LYS A 1 72 ? 57.839 3.066 -18.125 1.00 57.09 72 LYS A CA 1
ATOM 538 C C . LYS A 1 72 ? 58.306 2.991 -19.591 1.00 57.09 72 LYS A C 1
ATOM 540 O O . LYS A 1 72 ? 58.937 2.005 -19.954 1.00 57.09 72 LYS A O 1
ATOM 545 N N . PRO A 1 73 ? 58.151 4.031 -20.436 1.00 54.75 73 PRO A N 1
ATOM 546 C CA . PRO A 1 73 ? 58.581 3.931 -21.830 1.00 54.75 73 PRO A CA 1
ATOM 547 C C . PRO A 1 73 ? 59.976 4.535 -22.061 1.00 54.75 73 PRO A C 1
ATOM 549 O O . PRO A 1 73 ? 60.069 5.744 -22.233 1.00 54.75 73 PRO A O 1
ATOM 552 N N . VAL A 1 74 ? 61.055 3.736 -22.127 1.00 55.88 74 VAL A N 1
ATOM 553 C CA . VAL A 1 74 ? 62.370 4.093 -22.748 1.00 55.88 74 VAL A CA 1
ATOM 554 C C . VAL A 1 74 ? 63.192 2.791 -22.973 1.00 55.88 74 VAL A C 1
ATOM 556 O O . VAL A 1 74 ? 63.045 1.935 -22.104 1.00 55.88 74 VAL A O 1
ATOM 559 N N . PRO A 1 75 ? 64.104 2.576 -23.972 1.00 49.12 75 PRO A N 1
ATOM 560 C CA . PRO A 1 75 ? 64.650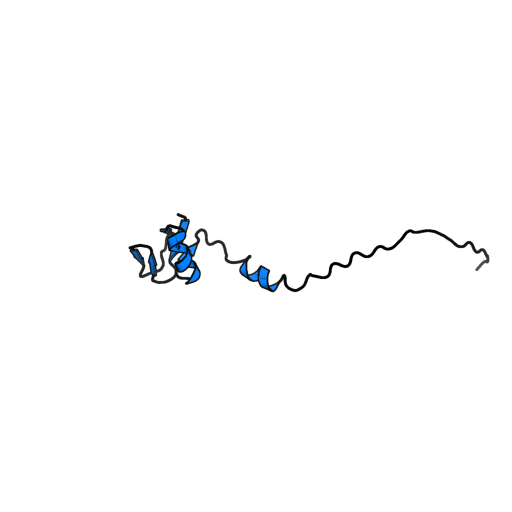 3.409 -25.072 1.00 49.12 75 PRO A CA 1
ATOM 561 C C . PRO A 1 75 ? 64.615 2.788 -26.504 1.00 49.12 75 PRO A C 1
ATOM 563 O O . PRO A 1 75 ? 64.404 1.599 -26.710 1.00 49.12 75 PRO A O 1
ATOM 566 N N . HIS A 1 76 ? 64.959 3.627 -27.496 1.00 53.91 76 HIS A N 1
ATOM 567 C CA . HIS A 1 76 ? 65.321 3.317 -28.898 1.00 53.91 76 HIS A CA 1
ATOM 568 C C . HIS A 1 76 ? 66.518 2.353 -29.079 1.00 53.91 76 HIS A C 1
ATOM 570 O O . HIS A 1 76 ? 67.491 2.451 -28.329 1.00 53.91 76 HIS A O 1
ATOM 576 N N . PRO A 1 77 ? 66.601 1.677 -30.247 1.00 57.28 77 PRO A N 1
ATOM 577 C CA . PRO A 1 77 ? 67.877 1.470 -30.931 1.00 57.28 77 PRO A CA 1
ATOM 578 C C . PRO A 1 77 ? 67.930 2.092 -32.340 1.00 57.28 77 PRO A C 1
ATOM 580 O O . PRO A 1 77 ? 67.047 1.943 -33.181 1.00 57.28 77 PRO A O 1
ATOM 583 N N . ARG A 1 78 ? 69.035 2.805 -32.580 1.00 58.78 78 ARG A N 1
ATOM 584 C CA . ARG A 1 78 ? 69.467 3.421 -33.844 1.00 58.78 78 ARG A CA 1
ATOM 585 C C . ARG A 1 78 ? 69.883 2.349 -34.865 1.00 58.78 78 ARG A C 1
ATOM 587 O O . ARG A 1 78 ? 70.666 1.472 -34.518 1.00 58.78 78 ARG A O 1
ATOM 594 N N . GLY A 1 79 ? 69.516 2.505 -36.142 1.00 54.91 79 GLY A N 1
ATOM 595 C CA . GLY A 1 79 ? 70.078 1.689 -37.231 1.00 54.91 79 GLY A CA 1
ATOM 596 C C . GLY A 1 79 ? 69.801 2.226 -38.641 1.00 54.91 79 GLY A C 1
ATOM 597 O O . GLY A 1 79 ? 68.716 2.054 -39.173 1.00 54.91 79 GLY A O 1
ATOM 598 N N . ARG A 1 80 ? 70.803 2.874 -39.253 1.00 56.41 80 ARG A N 1
ATOM 599 C CA . ARG A 1 80 ? 70.850 3.339 -40.660 1.00 56.41 80 ARG A CA 1
ATOM 600 C C . ARG A 1 80 ? 70.819 2.170 -41.670 1.00 56.41 80 ARG A C 1
ATOM 602 O O . ARG A 1 80 ? 71.609 1.250 -41.472 1.00 56.41 80 ARG A O 1
ATOM 609 N N . ARG A 1 81 ? 70.181 2.340 -42.849 1.00 52.19 81 ARG A N 1
ATOM 610 C CA . ARG A 1 81 ? 70.849 2.507 -44.181 1.00 52.19 81 ARG A CA 1
ATOM 611 C C . ARG A 1 81 ? 69.889 2.493 -45.406 1.00 52.19 81 ARG A C 1
ATOM 613 O O . ARG A 1 81 ? 69.147 1.545 -45.585 1.00 52.19 81 ARG A O 1
ATOM 620 N N . ARG A 1 82 ? 70.020 3.560 -46.222 1.00 46.12 82 ARG A N 1
ATOM 621 C CA . ARG A 1 82 ? 69.896 3.774 -47.699 1.00 46.12 82 ARG A CA 1
ATOM 622 C C . ARG A 1 82 ? 69.266 2.682 -48.599 1.00 46.12 82 ARG A C 1
ATOM 624 O O . ARG A 1 82 ? 69.751 1.562 -48.560 1.00 46.12 82 ARG A O 1
ATOM 631 N N . ALA A 1 83 ? 68.429 3.067 -49.577 1.00 46.06 83 ALA A N 1
ATOM 632 C CA . ALA A 1 83 ? 68.772 3.373 -50.990 1.00 46.06 83 ALA A CA 1
ATOM 633 C C . ALA A 1 83 ? 67.501 3.490 -51.878 1.00 46.06 83 ALA A C 1
ATOM 635 O O . ALA A 1 83 ? 66.431 3.060 -51.468 1.00 46.06 83 ALA A O 1
ATOM 636 N N . GLU A 1 84 ? 67.665 4.121 -53.044 1.00 47.09 84 GLU A N 1
ATOM 637 C CA . GLU A 1 84 ? 66.704 4.489 -54.105 1.00 47.09 84 GLU A CA 1
ATOM 638 C C . GLU A 1 84 ? 65.764 3.396 -54.652 1.00 47.09 84 GLU A C 1
ATOM 640 O O . GLU A 1 84 ? 66.083 2.207 -54.626 1.00 47.09 84 GLU A O 1
ATOM 645 N N . GLY A 1 85 ? 64.663 3.869 -55.255 1.00 45.09 85 GLY A N 1
ATOM 646 C CA . GLY A 1 85 ? 63.787 3.176 -56.203 1.00 45.09 85 GLY A CA 1
ATOM 647 C C . GLY A 1 85 ? 62.801 4.160 -56.820 1.00 45.09 85 GLY A C 1
ATOM 648 O O . GLY A 1 85 ? 61.937 4.637 -56.053 1.00 45.09 85 GLY A O 1
#

Foldseek 3Di:
DFWKWFPDFDDQPHDTDHHTDPGTDDHDCVRCVVCVVVVRIAGPPRPPPPDDVVVVVVPPPDDDDDDDDDDDDDDDDDDDDDDDD